Protein AF-A0A955D5A3-F1 (afdb_monomer)

Nearest PDB structures (foldseek):
  2y2x-assembly1_A  TM=4.684E-01  e=2.984E-01  Pseudomonas aeruginosa PAO1
  3jty-assembly1_A  TM=5.000E-01  e=1.597E+00  Pseudomonas protegens Pf-5
  3jty-assembly4_D  TM=4.275E-01  e=1.364E+00  Pseudomonas protegens Pf-5
  4fsp-assembly1_A  TM=4.765E-01  e=2.305E+00  Pseudomonas aeruginosa PAO1
  4frx-assembly2_B  TM=4.293E-01  e=2.075E+00  Pseudomonas aeruginosa PAO1

Mean predicted aligned error: 11.34 Å

Solvent-accessible surface area (backbone atoms only — not comparable to full-atom values): 7346 Å² total; per-residue (Å²): 142,87,82,88,82,86,84,81,80,81,79,77,77,78,76,71,74,76,77,67,68,67,75,43,78,47,81,45,79,37,64,55,96,87,38,85,30,36,38,36,39,41,35,39,40,63,48,97,86,51,36,35,40,40,38,37,44,36,41,40,49,49,74,61,81,95,67,46,46,49,38,38,38,36,37,40,37,32,25,34,86,86,69,51,63,44,36,37,39,40,37,39,35,49,75,57,42,36,39,39,38,41,38,41,49,53,100,89,49,76,50,78,48,80,48,74,45,50,80,75,58,83,82,73,125

Structure (mmCIF, N/CA/C/O backbone):
data_AF-A0A955D5A3-F1
#
_entry.id   AF-A0A955D5A3-F1
#
loop_
_atom_site.group_PDB
_atom_site.id
_atom_site.type_symbol
_atom_site.label_atom_id
_atom_site.label_alt_id
_atom_site.label_comp_id
_atom_site.label_asym_id
_atom_site.label_entity_id
_atom_site.label_seq_id
_atom_site.pdbx_PDB_ins_code
_atom_site.Cartn_x
_atom_site.Cartn_y
_atom_site.Cartn_z
_atom_site.occupancy
_atom_site.B_iso_or_equiv
_atom_site.auth_seq_id
_atom_site.auth_comp_id
_atom_site.auth_asym_id
_atom_site.auth_atom_id
_atom_site.pdbx_PDB_model_num
ATOM 1 N N . MET A 1 1 ? 63.105 34.719 -14.136 1.00 43.19 1 MET A N 1
ATOM 2 C CA . MET A 1 1 ? 61.700 35.169 -14.255 1.00 43.19 1 MET A CA 1
ATOM 3 C C . MET A 1 1 ? 60.991 34.327 -15.314 1.00 43.19 1 MET A C 1
ATOM 5 O O . MET A 1 1 ? 61.203 34.557 -16.492 1.00 43.19 1 MET A O 1
ATOM 9 N N . ARG A 1 2 ? 60.204 33.323 -14.909 1.00 39.00 2 ARG A N 1
ATOM 10 C CA . ARG A 1 2 ? 59.221 32.614 -15.751 1.00 39.00 2 ARG A CA 1
ATOM 11 C C . ARG A 1 2 ? 58.028 32.327 -14.840 1.00 39.00 2 ARG A C 1
ATOM 13 O O . ARG A 1 2 ? 58.139 31.506 -13.938 1.00 39.00 2 ARG A O 1
ATOM 20 N N . ARG A 1 3 ? 56.949 33.092 -14.998 1.00 44.50 3 ARG A N 1
ATOM 21 C CA . ARG A 1 3 ? 55.653 32.878 -14.340 1.00 44.50 3 ARG A CA 1
ATOM 22 C C . ARG A 1 3 ? 54.673 32.510 -15.463 1.00 44.50 3 ARG A C 1
ATOM 24 O O . ARG A 1 3 ? 54.657 33.201 -16.468 1.00 44.50 3 ARG A O 1
ATOM 31 N N . MET A 1 4 ? 54.090 31.313 -15.467 1.00 48.31 4 MET A N 1
ATOM 32 C CA . MET A 1 4 ? 52.943 30.883 -14.653 1.00 48.31 4 MET A CA 1
ATOM 33 C C . MET A 1 4 ? 51.659 31.065 -15.468 1.00 48.31 4 MET A C 1
ATOM 35 O O . MET A 1 4 ? 51.161 32.175 -15.608 1.00 48.31 4 MET A O 1
ATOM 39 N N . THR A 1 5 ? 51.127 29.969 -16.006 1.00 45.28 5 THR A N 1
ATOM 40 C CA . THR A 1 5 ? 49.700 29.853 -16.337 1.00 45.28 5 THR A CA 1
ATOM 41 C C . THR A 1 5 ? 49.349 28.370 -16.293 1.00 45.28 5 THR A C 1
ATOM 43 O O . THR A 1 5 ? 49.465 27.644 -17.274 1.00 45.28 5 THR A O 1
ATOM 46 N N . GLY A 1 6 ? 49.053 27.894 -15.083 1.00 44.38 6 GLY A N 1
ATOM 47 C CA . GLY A 1 6 ? 48.500 26.564 -14.866 1.00 44.38 6 GLY A CA 1
ATOM 48 C C . GLY A 1 6 ? 47.027 26.580 -15.249 1.00 44.38 6 GLY A C 1
ATOM 49 O O . GLY A 1 6 ? 46.261 27.376 -14.713 1.00 44.38 6 GLY A O 1
ATOM 50 N N . LEU A 1 7 ? 46.649 25.719 -16.187 1.00 45.56 7 LEU A N 1
ATOM 51 C CA . LEU A 1 7 ? 45.265 25.465 -16.552 1.00 45.56 7 LEU A CA 1
ATOM 52 C C . LEU A 1 7 ? 44.827 24.193 -15.815 1.00 45.56 7 LEU A C 1
ATOM 54 O O . LEU A 1 7 ? 45.020 23.085 -16.307 1.00 45.56 7 LEU A O 1
ATOM 58 N N . ILE A 1 8 ? 44.299 24.345 -14.600 1.00 46.38 8 ILE A N 1
ATOM 59 C CA . ILE A 1 8 ? 43.604 23.260 -13.899 1.00 46.38 8 ILE A CA 1
ATOM 60 C 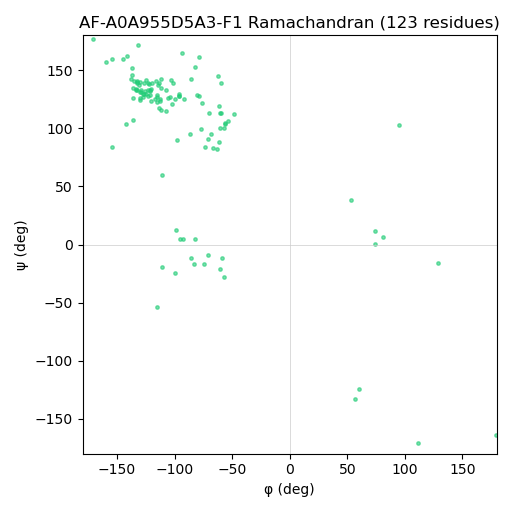C . ILE A 1 8 ? 42.148 23.320 -14.363 1.00 46.38 8 ILE A C 1
ATOM 62 O O . ILE A 1 8 ? 41.353 24.100 -13.846 1.00 46.38 8 ILE A O 1
ATOM 66 N N . ILE A 1 9 ? 41.810 22.524 -15.379 1.00 52.91 9 ILE A N 1
ATOM 67 C CA . ILE A 1 9 ? 40.415 22.217 -15.705 1.00 52.91 9 ILE A CA 1
ATOM 68 C C . ILE A 1 9 ? 39.960 21.186 -14.673 1.00 52.91 9 ILE A C 1
ATOM 70 O O . ILE A 1 9 ? 40.287 20.004 -14.759 1.00 52.91 9 ILE A O 1
ATOM 74 N N . GLY A 1 10 ? 39.258 21.667 -13.647 1.00 42.56 10 GLY A N 1
ATOM 75 C CA . GLY A 1 10 ? 38.552 20.829 -12.689 1.00 42.56 10 GLY A CA 1
ATOM 76 C C . GLY A 1 10 ? 37.373 20.152 -13.378 1.00 42.56 10 GLY A C 1
ATOM 77 O O . GLY A 1 10 ? 36.300 20.737 -13.491 1.00 42.56 10 GLY A O 1
ATOM 78 N N . LEU A 1 11 ? 37.578 18.921 -13.842 1.00 47.50 11 LEU A N 1
ATOM 79 C CA . LEU A 1 11 ? 36.500 18.028 -14.242 1.00 47.50 11 LEU A CA 1
ATOM 80 C C . LEU A 1 11 ? 35.810 17.522 -12.966 1.00 47.50 11 LEU A C 1
ATOM 82 O O . LEU A 1 11 ? 36.134 16.458 -12.442 1.00 47.50 11 LEU A O 1
ATOM 86 N N . VAL A 1 12 ? 34.875 18.314 -12.440 1.00 53.69 12 VAL A N 1
ATOM 87 C CA . VAL A 1 12 ? 33.888 17.833 -11.470 1.00 53.69 12 VAL A CA 1
ATOM 88 C C . VAL A 1 12 ? 32.930 16.940 -12.253 1.00 53.69 12 VAL A C 1
ATOM 90 O O . VAL A 1 12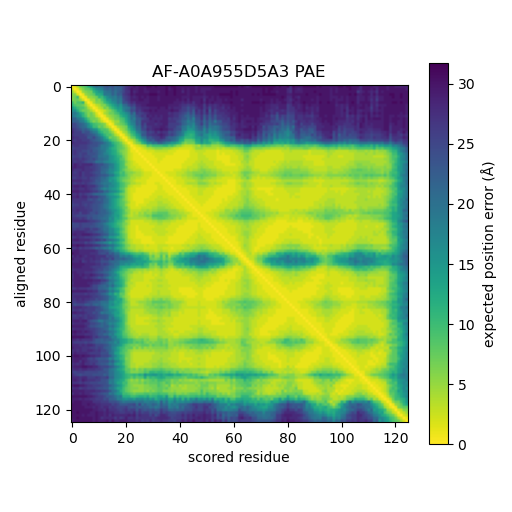 ? 31.967 17.406 -12.856 1.00 53.69 12 VAL A O 1
ATOM 93 N N . LEU A 1 13 ? 33.252 15.647 -12.307 1.00 50.25 13 LEU A N 1
ATOM 94 C CA . LEU A 1 13 ? 32.313 14.605 -12.698 1.00 50.25 13 LEU A CA 1
ATOM 95 C C . LEU A 1 13 ? 31.161 14.654 -11.696 1.00 50.25 13 LEU A C 1
ATOM 97 O O . LEU A 1 13 ? 31.285 14.186 -10.565 1.00 50.25 13 LEU A O 1
ATOM 101 N N . GLY A 1 14 ? 30.059 15.275 -12.113 1.00 49.97 14 GLY A N 1
ATOM 102 C CA . GLY A 1 14 ? 28.770 15.140 -11.461 1.00 49.97 14 GLY A CA 1
ATOM 103 C C . GLY A 1 14 ? 28.359 13.679 -11.528 1.00 49.97 14 GLY A C 1
ATOM 104 O O . GLY A 1 14 ? 27.698 13.256 -12.472 1.00 49.97 14 GLY A O 1
ATOM 105 N N . LEU A 1 15 ? 28.782 12.906 -10.529 1.00 50.75 15 LEU A N 1
ATOM 106 C CA . LEU A 1 15 ? 28.160 11.643 -10.183 1.00 50.75 15 LEU A CA 1
ATOM 107 C C . LEU A 1 15 ? 26.769 12.017 -9.666 1.00 50.75 15 LEU A C 1
ATOM 109 O O . LEU A 1 15 ? 26.558 12.226 -8.473 1.00 50.75 15 LEU A O 1
ATOM 113 N N . GLY A 1 16 ? 25.830 12.207 -10.594 1.00 44.78 16 GLY A N 1
ATOM 114 C CA . GLY A 1 16 ? 24.422 12.118 -10.267 1.00 44.78 16 GLY A CA 1
ATOM 115 C C . GLY A 1 16 ? 24.253 10.735 -9.671 1.00 44.78 16 GLY A C 1
ATOM 116 O O . GLY A 1 16 ? 24.363 9.744 -10.391 1.00 44.78 16 GLY A O 1
ATOM 117 N N . ALA A 1 17 ? 24.114 10.667 -8.348 1.00 50.09 17 ALA A N 1
ATOM 118 C CA . ALA A 1 17 ? 23.678 9.457 -7.692 1.00 50.09 17 ALA A CA 1
ATOM 119 C C . ALA A 1 17 ? 22.372 9.092 -8.389 1.00 50.09 17 ALA A C 1
ATOM 121 O O . ALA A 1 17 ? 21.373 9.796 -8.247 1.00 50.09 17 ALA A O 1
ATOM 122 N N . ALA A 1 18 ? 22.419 8.062 -9.233 1.00 50.41 18 ALA A N 1
ATOM 123 C CA . ALA A 1 18 ? 21.221 7.398 -9.684 1.00 50.41 18 ALA A CA 1
ATOM 124 C C . ALA A 1 18 ? 20.558 6.942 -8.391 1.00 50.41 18 ALA A C 1
ATOM 126 O O . ALA A 1 18 ? 21.038 5.998 -7.758 1.00 50.41 18 ALA A O 1
ATOM 127 N N . ALA A 1 19 ? 19.554 7.699 -7.952 1.00 48.41 19 ALA A N 1
ATOM 128 C CA . ALA A 1 19 ? 18.671 7.317 -6.876 1.00 48.41 19 ALA A CA 1
ATOM 129 C C . ALA A 1 19 ? 17.944 6.070 -7.378 1.00 48.41 19 ALA A C 1
ATOM 131 O O . ALA A 1 19 ? 16.875 6.145 -7.972 1.00 48.41 19 ALA A O 1
ATOM 132 N N . HIS A 1 20 ? 18.609 4.924 -7.246 1.00 53.38 20 HIS A N 1
ATOM 133 C CA . HIS A 1 20 ? 17.951 3.638 -7.234 1.00 53.38 20 HIS A CA 1
ATOM 134 C C . HIS A 1 20 ? 17.022 3.740 -6.038 1.00 53.38 20 HIS A C 1
ATOM 136 O O . HIS A 1 20 ? 17.513 3.962 -4.929 1.00 53.38 20 HIS A O 1
ATOM 142 N N . GLY A 1 21 ? 15.712 3.737 -6.295 1.00 58.94 21 GLY A N 1
ATOM 143 C CA . GLY A 1 21 ? 14.707 3.812 -5.244 1.00 58.94 21 GLY A CA 1
ATOM 144 C C . GLY A 1 21 ? 15.072 2.781 -4.191 1.00 58.94 21 GLY A C 1
ATOM 145 O O . GLY A 1 21 ? 15.120 1.590 -4.498 1.00 58.94 21 GLY A O 1
ATOM 146 N N . ALA A 1 22 ? 15.468 3.255 -3.011 1.00 66.31 22 ALA A N 1
ATOM 147 C CA . ALA A 1 22 ? 15.776 2.364 -1.914 1.00 66.31 22 ALA A CA 1
ATOM 148 C C . ALA A 1 22 ? 14.492 1.608 -1.576 1.00 66.31 22 ALA A C 1
ATOM 150 O O . ALA A 1 22 ? 13.400 2.168 -1.696 1.00 66.31 22 ALA A O 1
ATOM 151 N N . ASP A 1 23 ? 14.625 0.347 -1.174 1.00 86.00 23 ASP A N 1
ATOM 152 C CA . ASP A 1 23 ? 13.487 -0.367 -0.619 1.00 86.00 23 ASP A CA 1
ATOM 153 C C . ASP A 1 23 ? 13.021 0.408 0.619 1.00 86.00 23 ASP A C 1
ATOM 155 O O . ASP A 1 23 ? 13.748 0.546 1.608 1.00 86.00 23 ASP A O 1
ATOM 159 N N . GLU A 1 24 ? 11.828 0.978 0.526 1.00 91.62 24 GLU A N 1
ATOM 160 C CA . GLU A 1 24 ? 11.256 1.852 1.541 1.00 91.62 24 GLU A CA 1
ATOM 161 C C . GLU A 1 24 ? 9.961 1.234 2.042 1.00 91.62 24 GLU A C 1
ATOM 163 O O . GLU A 1 24 ? 9.166 0.698 1.270 1.00 91.62 24 GLU A O 1
ATOM 168 N N . GLU A 1 25 ? 9.755 1.303 3.355 1.00 96.38 25 GLU A N 1
ATOM 169 C CA . GLU A 1 25 ? 8.535 0.844 4.001 1.00 96.38 25 GLU A CA 1
ATOM 170 C C . GLU A 1 25 ? 8.090 1.872 5.036 1.00 96.38 25 GLU A C 1
ATOM 172 O O . GLU A 1 25 ? 8.841 2.260 5.939 1.00 96.38 25 GLU A O 1
ATOM 177 N N . HIS A 1 26 ? 6.841 2.301 4.917 1.00 97.50 26 HIS A N 1
ATOM 178 C CA . HIS A 1 26 ? 6.226 3.274 5.798 1.00 97.50 26 HIS A CA 1
ATOM 179 C C . HIS A 1 26 ? 4.989 2.682 6.455 1.00 97.50 26 HIS A C 1
ATOM 181 O O . HIS A 1 26 ? 4.116 2.125 5.797 1.00 97.50 26 HIS A O 1
ATOM 187 N N . TRP A 1 27 ? 4.901 2.849 7.773 1.00 98.19 27 TRP A N 1
ATOM 188 C CA . TRP A 1 27 ? 3.749 2.437 8.562 1.00 98.19 27 TRP A CA 1
ATOM 189 C C . TRP A 1 27 ? 3.014 3.647 9.105 1.00 98.19 27 TRP A C 1
ATOM 191 O O . TRP A 1 27 ? 3.601 4.553 9.700 1.00 98.19 27 TRP A O 1
ATOM 201 N N . TYR A 1 28 ? 1.698 3.605 8.974 1.00 97.88 28 TYR A N 1
ATOM 202 C CA . TYR A 1 28 ? 0.797 4.658 9.393 1.00 97.88 28 TYR A CA 1
ATOM 203 C C . TYR A 1 28 ? -0.246 4.094 10.346 1.00 97.88 28 TYR A C 1
ATOM 205 O O . TYR A 1 28 ? -0.771 2.993 10.171 1.00 97.88 28 TYR A O 1
ATOM 213 N N . VAL A 1 29 ? -0.590 4.883 11.360 1.00 97.81 29 VAL A N 1
ATOM 214 C CA . VAL A 1 29 ? -1.757 4.625 12.204 1.00 97.81 29 VAL A CA 1
ATOM 215 C C . VAL A 1 29 ? -2.914 5.449 11.665 1.00 97.81 29 VAL A C 1
ATOM 217 O O . VAL A 1 29 ? -2.799 6.664 11.522 1.00 97.81 29 VAL A O 1
ATOM 220 N N . ILE A 1 30 ? -4.048 4.800 11.418 1.00 96.06 30 ILE A N 1
ATOM 221 C CA . ILE A 1 30 ? -5.256 5.493 10.973 1.00 96.06 30 ILE A CA 1
ATOM 222 C C . ILE A 1 30 ? -6.078 5.868 12.199 1.00 96.06 30 ILE A C 1
ATOM 224 O O . ILE A 1 30 ? -6.436 5.006 13.011 1.00 96.06 30 ILE A O 1
ATOM 228 N N . LEU A 1 31 ? -6.394 7.156 12.317 1.00 95.12 31 LEU A N 1
ATOM 229 C CA . LEU A 1 31 ? -7.265 7.691 13.354 1.00 95.12 31 LEU A CA 1
ATOM 230 C C . LEU A 1 31 ? -8.617 8.088 12.754 1.00 95.12 31 LEU A C 1
ATOM 232 O O . LEU A 1 31 ? -8.671 8.804 11.759 1.00 95.12 31 LEU A O 1
ATOM 236 N N . LEU A 1 32 ? -9.711 7.691 13.401 1.00 91.06 32 LEU A N 1
ATOM 237 C CA . LEU A 1 32 ? -11.047 8.227 13.150 1.00 91.06 32 LEU A CA 1
ATOM 238 C C . LEU A 1 32 ? -11.515 8.959 14.403 1.00 91.06 32 LEU A C 1
ATOM 240 O O . LEU A 1 32 ? -11.560 8.379 15.485 1.00 91.06 32 LEU A O 1
ATOM 244 N N . GLN A 1 33 ? -11.846 10.245 14.265 1.00 90.31 33 GLN A N 1
ATOM 245 C CA . GLN A 1 33 ? -12.255 11.100 15.393 1.00 90.31 33 GLN A CA 1
ATOM 246 C C . GLN A 1 33 ? -11.240 11.078 16.557 1.00 90.31 33 GLN A C 1
ATOM 248 O O . GLN A 1 33 ? -11.606 11.032 17.729 1.00 90.31 33 GLN A O 1
ATOM 253 N N . GLY A 1 34 ? -9.944 11.050 16.228 1.00 92.06 34 GLY A N 1
ATOM 254 C CA . GLY A 1 34 ? -8.854 10.999 17.208 1.00 92.06 34 GLY A CA 1
ATOM 255 C C . GLY A 1 34 ? -8.657 9.642 17.894 1.00 92.06 34 GLY A C 1
ATOM 256 O O . GLY A 1 34 ? -7.765 9.517 18.725 1.00 92.06 34 GLY A O 1
ATOM 257 N N . GLN A 1 35 ? -9.450 8.622 17.556 1.00 91.81 35 GLN A N 1
ATOM 258 C CA . GLN A 1 35 ? -9.297 7.261 18.070 1.00 91.81 35 GLN A CA 1
ATOM 259 C C . GLN A 1 35 ? -8.644 6.365 17.025 1.00 91.81 35 GLN A C 1
ATOM 261 O O . GLN A 1 35 ? -8.952 6.463 15.838 1.00 91.81 35 GLN A O 1
ATOM 266 N N . LYS A 1 36 ? -7.760 5.461 17.460 1.00 94.31 36 LYS A N 1
ATOM 267 C CA . LYS A 1 36 ? -7.144 4.483 16.560 1.00 94.31 36 LYS A CA 1
ATOM 268 C C . LYS A 1 36 ? -8.220 3.595 15.945 1.00 94.31 36 LYS A C 1
ATOM 270 O O . LYS A 1 36 ? -8.916 2.871 16.652 1.00 94.31 36 LYS A O 1
ATOM 275 N N . ALA A 1 37 ? -8.306 3.643 14.626 1.00 94.69 37 ALA A N 1
ATOM 276 C CA . ALA A 1 37 ? -9.254 2.879 13.836 1.00 94.69 37 ALA A CA 1
ATOM 277 C C . ALA A 1 37 ? -8.565 1.796 13.001 1.00 94.69 37 ALA A C 1
ATOM 279 O O . ALA A 1 37 ? -9.213 0.838 12.589 1.00 94.69 37 ALA A O 1
ATOM 280 N N . GLY A 1 38 ? -7.258 1.915 12.763 1.00 96.06 38 GLY A N 1
ATOM 281 C CA . GLY A 1 38 ? -6.567 0.994 11.877 1.00 96.06 38 GLY A CA 1
ATOM 282 C C . GLY A 1 38 ? -5.087 1.280 11.703 1.00 96.06 38 GLY A C 1
ATOM 283 O O . GLY A 1 38 ? -4.476 2.027 12.476 1.00 96.06 38 GLY A O 1
ATOM 284 N N . TRP A 1 39 ? -4.532 0.674 10.665 1.00 98.19 39 TRP A N 1
ATOM 285 C CA . TRP A 1 39 ? -3.174 0.900 10.198 1.00 98.19 39 TRP A CA 1
ATOM 286 C C . TRP A 1 39 ? -3.116 0.802 8.675 1.00 98.19 39 TRP A C 1
ATOM 288 O O . TRP A 1 39 ? -4.001 0.221 8.043 1.00 98.19 39 TRP A O 1
ATOM 298 N N . MET A 1 40 ? -2.065 1.383 8.113 1.00 98.38 40 MET A N 1
ATOM 299 C CA . MET A 1 40 ? -1.697 1.249 6.713 1.00 98.38 40 MET A CA 1
ATOM 300 C C . MET A 1 40 ? -0.190 1.039 6.615 1.00 98.38 40 MET A C 1
ATOM 302 O O . MET A 1 40 ? 0.560 1.573 7.432 1.00 98.38 40 MET A O 1
ATOM 306 N N . MET A 1 41 ? 0.230 0.258 5.637 1.00 98.12 41 MET A N 1
ATOM 307 C CA . MET A 1 41 ? 1.610 0.084 5.231 1.00 98.12 41 MET A CA 1
ATOM 308 C C . MET A 1 41 ? 1.712 0.462 3.758 1.00 98.12 41 MET A C 1
ATOM 310 O O . MET A 1 41 ? 0.827 0.112 2.976 1.00 98.12 41 MET A O 1
ATOM 314 N N . GLU A 1 42 ? 2.774 1.171 3.408 1.00 97.62 42 GLU A N 1
ATOM 315 C CA . GLU A 1 42 ? 3.211 1.378 2.032 1.00 97.62 42 GLU A CA 1
ATOM 316 C C . GLU A 1 42 ? 4.631 0.840 1.903 1.00 97.62 42 GLU A C 1
ATOM 318 O O . GLU A 1 42 ? 5.473 1.129 2.754 1.00 97.62 42 GLU A O 1
ATOM 323 N N . ARG A 1 43 ? 4.896 0.058 0.858 1.00 97.00 43 ARG A N 1
ATOM 324 C CA . ARG A 1 43 ? 6.224 -0.473 0.559 1.00 97.00 43 ARG A CA 1
ATOM 325 C C . ARG A 1 43 ? 6.548 -0.256 -0.906 1.00 97.00 43 ARG A C 1
ATOM 327 O O . ARG A 1 43 ? 5.699 -0.483 -1.758 1.00 97.00 43 ARG A O 1
ATOM 334 N N . SER A 1 44 ? 7.779 0.131 -1.201 1.00 95.69 44 SER A N 1
ATOM 335 C CA . SER A 1 44 ? 8.318 0.133 -2.558 1.00 95.69 44 SER A CA 1
ATOM 336 C C . SER A 1 44 ? 9.541 -0.768 -2.609 1.00 95.69 44 SER A C 1
ATOM 338 O O . SER A 1 44 ? 10.384 -0.691 -1.718 1.00 95.69 44 SER A O 1
ATOM 340 N N . THR A 1 45 ? 9.630 -1.629 -3.620 1.00 95.38 45 THR A N 1
ATOM 341 C CA . THR A 1 45 ? 10.799 -2.491 -3.848 1.00 95.38 45 THR A C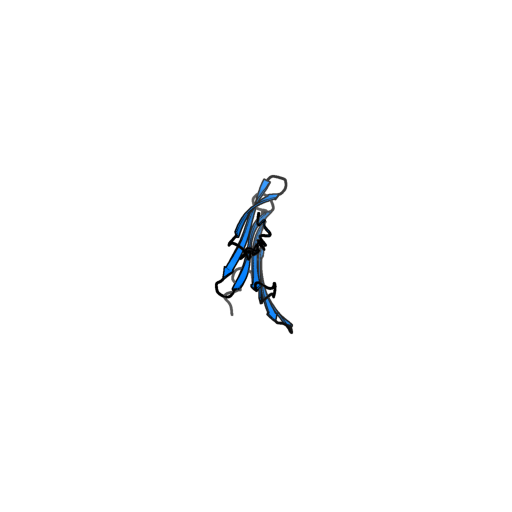A 1
ATOM 342 C C . THR A 1 45 ? 11.240 -2.435 -5.300 1.00 95.38 45 THR A C 1
ATOM 344 O O . THR A 1 45 ? 10.399 -2.416 -6.202 1.00 95.38 45 THR A O 1
ATOM 347 N N . THR A 1 46 ? 12.551 -2.429 -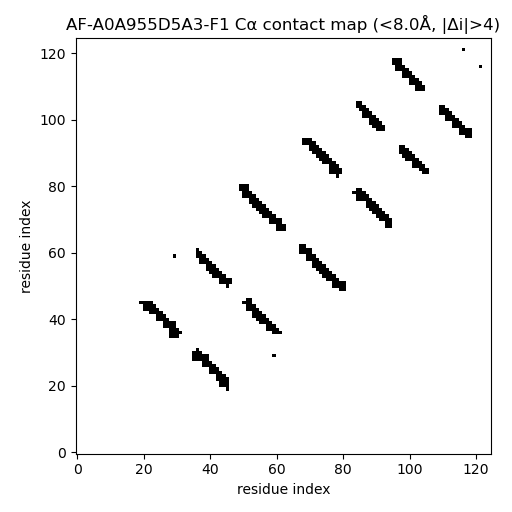5.541 1.00 94.00 46 THR A N 1
ATOM 348 C CA . THR A 1 46 ? 13.107 -2.507 -6.902 1.00 94.00 46 THR A CA 1
ATOM 349 C C . THR A 1 46 ? 13.733 -3.880 -7.130 1.00 94.00 46 THR A C 1
ATOM 351 O O . THR A 1 46 ? 14.716 -4.234 -6.487 1.00 94.00 46 THR A O 1
ATOM 354 N N . GLY A 1 47 ? 13.173 -4.661 -8.054 1.00 88.75 47 GLY A N 1
ATOM 355 C CA . GLY A 1 47 ? 13.683 -5.987 -8.405 1.00 88.75 47 GLY A CA 1
ATOM 356 C C . GLY A 1 47 ? 14.895 -5.947 -9.340 1.00 88.75 47 GLY A C 1
ATOM 357 O O . GLY A 1 47 ? 15.114 -4.976 -10.067 1.00 88.75 47 GLY A O 1
ATOM 358 N N . ASP A 1 48 ? 15.641 -7.055 -9.399 1.00 88.56 48 ASP A N 1
ATOM 359 C CA . ASP A 1 48 ? 16.797 -7.223 -10.301 1.00 88.56 48 ASP A CA 1
ATOM 360 C C . ASP A 1 48 ? 16.428 -7.100 -11.794 1.00 88.56 48 ASP A C 1
ATOM 362 O O . ASP A 1 48 ? 17.282 -6.830 -12.639 1.00 88.56 48 ASP A O 1
ATOM 366 N N . ASP A 1 49 ? 15.150 -7.291 -12.137 1.00 89.31 49 ASP A N 1
ATOM 367 C CA . ASP A 1 49 ? 14.613 -7.114 -13.490 1.00 89.31 49 ASP A CA 1
ATOM 368 C C . ASP A 1 49 ? 14.292 -5.646 -13.836 1.00 89.31 49 ASP A C 1
ATOM 370 O O . ASP A 1 49 ? 13.757 -5.363 -14.913 1.00 89.31 49 ASP A O 1
ATOM 374 N N . GLY A 1 50 ? 14.627 -4.712 -12.938 1.00 88.19 50 GLY A N 1
ATOM 375 C CA . GLY A 1 50 ? 14.418 -3.275 -13.097 1.00 88.19 50 GLY A CA 1
ATOM 376 C C . GLY A 1 50 ? 12.962 -2.837 -12.941 1.00 88.19 50 GLY A C 1
ATOM 377 O O . GLY A 1 50 ? 12.628 -1.702 -13.301 1.00 88.19 50 GLY A O 1
ATOM 378 N N . LYS A 1 51 ? 12.085 -3.723 -12.451 1.00 94.00 51 LYS A N 1
ATOM 379 C CA . LYS A 1 51 ? 10.716 -3.358 -12.094 1.00 94.00 51 LYS A CA 1
ATOM 380 C C . LYS A 1 51 ? 10.655 -2.817 -10.676 1.00 94.00 51 LYS A C 1
ATOM 382 O O . LYS A 1 51 ? 11.308 -3.330 -9.772 1.00 94.00 51 LYS A O 1
ATOM 387 N N . ILE A 1 52 ? 9.814 -1.813 -10.501 1.00 95.31 52 ILE A N 1
ATOM 388 C CA . ILE A 1 52 ? 9.477 -1.222 -9.216 1.00 95.31 52 ILE A CA 1
ATOM 389 C C . ILE A 1 52 ? 8.093 -1.740 -8.841 1.00 95.31 52 ILE A C 1
ATOM 391 O O . ILE A 1 52 ? 7.161 -1.644 -9.641 1.00 95.31 52 ILE A O 1
ATOM 395 N N . THR A 1 53 ? 7.974 -2.313 -7.647 1.00 96.56 53 THR A N 1
ATOM 396 C CA . THR A 1 53 ? 6.712 -2.797 -7.084 1.00 96.56 53 THR A CA 1
ATOM 397 C C . THR A 1 53 ? 6.333 -1.927 -5.897 1.00 96.56 53 THR A C 1
ATOM 399 O O . THR A 1 53 ? 7.041 -1.918 -4.892 1.00 96.56 53 THR A O 1
ATOM 402 N N . SER A 1 54 ? 5.213 -1.218 -6.011 1.00 97.12 54 SER A N 1
ATOM 403 C CA . SER A 1 54 ? 4.607 -0.448 -4.927 1.00 97.12 54 SER A CA 1
ATOM 404 C C . SER A 1 54 ? 3.424 -1.209 -4.341 1.00 97.12 54 SER A C 1
ATOM 406 O O . SER A 1 54 ? 2.454 -1.507 -5.038 1.00 97.12 54 SER A O 1
ATOM 408 N N . GLU A 1 55 ? 3.489 -1.506 -3.053 1.00 97.69 55 GLU A N 1
ATOM 409 C CA . GLU A 1 55 ? 2.469 -2.215 -2.297 1.00 97.69 55 GLU A CA 1
ATOM 410 C C . GLU A 1 55 ? 1.812 -1.276 -1.285 1.00 97.69 55 GLU A C 1
ATOM 412 O O . GLU A 1 55 ? 2.469 -0.457 -0.642 1.00 97.69 55 GLU A O 1
ATOM 417 N N . THR A 1 56 ? 0.508 -1.436 -1.095 1.00 97.75 56 THR A N 1
ATOM 418 C CA . THR A 1 56 ? -0.220 -0.841 0.027 1.00 97.75 56 THR A CA 1
ATOM 419 C C . THR A 1 56 ? -1.029 -1.930 0.708 1.00 97.75 56 THR A C 1
ATOM 421 O O . THR A 1 56 ? -1.740 -2.674 0.036 1.00 97.75 56 THR A O 1
ATOM 424 N N . GLU A 1 57 ? -0.980 -2.009 2.035 1.00 98.19 57 GLU A N 1
ATOM 425 C CA . GLU A 1 57 ? -1.928 -2.793 2.832 1.00 98.19 57 GLU A CA 1
ATOM 426 C C . GLU A 1 57 ? -2.577 -1.886 3.871 1.00 98.19 57 GLU A C 1
ATOM 428 O O . GLU A 1 57 ? -1.900 -1.179 4.608 1.00 98.19 57 GLU A O 1
ATOM 433 N N . MET A 1 58 ? -3.902 -1.910 3.954 1.00 97.94 58 MET A N 1
ATOM 434 C CA . MET A 1 58 ? -4.670 -1.133 4.912 1.00 97.94 58 MET A CA 1
ATOM 435 C C . MET A 1 58 ? -5.683 -2.023 5.618 1.00 97.94 58 MET A C 1
ATOM 437 O O . MET A 1 58 ? -6.409 -2.795 4.987 1.00 97.94 58 MET A O 1
ATOM 441 N N . ARG A 1 59 ? -5.798 -1.841 6.935 1.00 96.94 59 ARG A N 1
ATOM 442 C CA . ARG A 1 59 ? -6.887 -2.402 7.738 1.00 96.94 59 ARG A CA 1
ATOM 443 C C . ARG A 1 59 ? -7.507 -1.325 8.598 1.00 96.94 59 ARG A C 1
ATOM 445 O O . ARG A 1 59 ? -6.815 -0.668 9.373 1.00 96.94 59 ARG A O 1
ATOM 452 N N . LEU A 1 60 ? -8.820 -1.177 8.484 1.00 94.44 60 LEU A N 1
ATOM 453 C CA . LEU A 1 60 ? -9.599 -0.144 9.146 1.00 94.44 60 LEU A CA 1
ATOM 454 C C . LEU A 1 60 ? -10.873 -0.742 9.738 1.00 94.44 60 LEU A C 1
ATOM 456 O O . LEU A 1 60 ? -11.605 -1.465 9.069 1.00 94.44 60 LEU A O 1
ATOM 460 N N . LYS A 1 61 ? -11.182 -0.381 10.980 1.00 92.75 61 LYS A N 1
ATOM 461 C CA . LYS A 1 61 ? -12.431 -0.731 11.653 1.00 92.75 61 LYS A CA 1
ATOM 462 C C . LYS A 1 61 ? -13.267 0.523 11.884 1.00 92.75 61 LYS A C 1
ATOM 464 O O . LYS A 1 61 ? -12.816 1.467 12.531 1.00 92.75 61 LYS A O 1
ATOM 469 N N . ILE A 1 62 ? -14.498 0.521 11.380 1.00 89.31 62 ILE A N 1
ATOM 470 C CA . ILE A 1 62 ? -15.436 1.645 11.472 1.00 89.31 62 ILE A CA 1
ATOM 471 C C . ILE A 1 62 ? -16.632 1.226 12.326 1.00 89.31 62 ILE A C 1
ATOM 473 O O . ILE A 1 62 ? -17.270 0.219 12.043 1.00 89.31 62 ILE A O 1
ATOM 477 N N . GLY A 1 63 ? -16.965 2.007 13.356 1.00 83.81 63 GLY A N 1
ATOM 478 C CA . GLY A 1 63 ? -18.124 1.769 14.227 1.00 83.81 63 GLY A CA 1
ATOM 479 C C . GLY A 1 63 ? -17.752 1.368 15.657 1.00 83.81 63 GLY A C 1
ATOM 480 O O . GLY A 1 63 ? -16.598 1.467 16.071 1.00 83.81 63 GLY A O 1
ATOM 481 N N . ARG A 1 64 ? -18.753 0.955 16.446 1.00 75.19 64 ARG A N 1
ATOM 482 C CA . ARG A 1 64 ? -18.600 0.607 17.871 1.00 75.19 64 ARG A CA 1
ATOM 483 C C . ARG A 1 64 ? -19.222 -0.754 18.182 1.00 75.19 64 ARG A C 1
ATOM 485 O O . ARG A 1 64 ? -20.314 -1.063 17.711 1.00 75.19 64 ARG A O 1
ATOM 492 N N . GLY A 1 65 ? -18.548 -1.538 19.026 1.00 71.94 65 GLY A N 1
ATOM 493 C CA . GLY A 1 65 ? -19.056 -2.823 19.515 1.00 71.94 65 GLY A CA 1
ATOM 494 C C . GLY A 1 65 ? -19.411 -3.796 18.386 1.00 7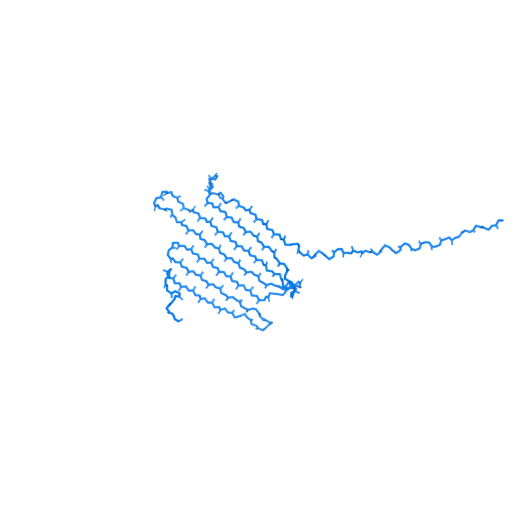1.94 65 GLY A C 1
ATOM 495 O O . GLY A 1 65 ? -18.637 -3.969 17.447 1.00 71.94 65 GLY A O 1
ATOM 496 N N . ALA A 1 66 ? -20.592 -4.410 18.479 1.00 70.44 66 ALA A N 1
ATOM 497 C CA . ALA A 1 66 ? -21.090 -5.400 17.521 1.00 70.44 66 ALA A CA 1
ATOM 498 C C . ALA A 1 66 ? -21.491 -4.822 16.147 1.00 70.44 66 ALA A C 1
ATOM 500 O O . ALA A 1 66 ? -21.756 -5.587 15.229 1.00 70.44 66 ALA A O 1
ATOM 501 N N . GLN A 1 67 ? -21.533 -3.494 15.986 1.00 78.50 67 GLN A N 1
ATOM 502 C CA . GLN A 1 67 ? -21.857 -2.833 14.711 1.00 78.50 67 GLN A CA 1
ATOM 503 C C . GLN A 1 67 ? -20.607 -2.371 13.951 1.00 78.50 67 GLN A C 1
ATOM 505 O O . GLN A 1 67 ? -20.694 -1.546 13.045 1.00 78.50 67 GLN A O 1
ATOM 510 N N . ALA A 1 68 ? -19.424 -2.829 14.360 1.00 83.25 68 ALA A N 1
ATOM 511 C CA . ALA A 1 68 ? -18.197 -2.429 13.702 1.00 83.25 68 ALA A CA 1
ATOM 512 C C . ALA A 1 68 ? -17.995 -3.200 12.390 1.00 83.25 68 ALA A C 1
ATOM 514 O O . ALA A 1 68 ? -18.008 -4.428 12.382 1.00 83.25 68 ALA A O 1
ATOM 515 N N . VAL A 1 69 ? -17.762 -2.469 11.304 1.00 88.25 69 VAL A N 1
ATOM 516 C CA . VAL A 1 69 ? -17.400 -3.012 9.993 1.00 88.25 69 VAL A CA 1
ATOM 517 C C . VAL A 1 69 ? -15.883 -2.969 9.860 1.00 88.25 69 VAL A C 1
ATOM 519 O O . VAL A 1 69 ? -15.267 -1.932 10.111 1.00 88.25 69 VAL A O 1
ATOM 522 N N . GLU A 1 70 ? -15.283 -4.091 9.474 1.00 91.06 70 GLU A N 1
ATOM 523 C CA . GLU A 1 70 ? -13.870 -4.159 9.106 1.00 91.06 70 GLU A CA 1
ATOM 524 C C . GLU A 1 70 ? -13.734 -4.041 7.587 1.00 91.06 70 GLU A C 1
ATOM 526 O O . GLU A 1 70 ? -14.409 -4.744 6.828 1.00 91.06 70 GLU A O 1
ATOM 531 N N . LEU A 1 71 ? -12.880 -3.114 7.170 1.00 92.94 71 LEU A N 1
ATOM 532 C CA . LEU A 1 71 ? -12.458 -2.897 5.799 1.00 92.94 71 LEU A CA 1
ATOM 533 C C . LEU A 1 71 ? -10.978 -3.267 5.716 1.00 92.94 71 LEU A C 1
ATOM 535 O O . LEU A 1 71 ? -10.158 -2.706 6.448 1.00 92.94 71 LEU A O 1
ATOM 539 N N . SER A 1 72 ? -10.632 -4.169 4.805 1.00 96.12 72 SER A N 1
ATOM 540 C CA . SER A 1 72 ? -9.249 -4.350 4.383 1.00 96.12 72 SER A CA 1
ATOM 541 C C . SER A 1 72 ? -9.099 -3.998 2.914 1.00 96.12 72 SER A C 1
ATOM 543 O O . SER A 1 72 ? -9.971 -4.268 2.086 1.00 96.12 72 SER A O 1
ATOM 545 N N . MET A 1 73 ? -7.991 -3.342 2.602 1.00 96.19 73 MET A N 1
ATOM 546 C CA . MET A 1 73 ? -7.614 -2.996 1.243 1.00 96.19 73 MET A CA 1
ATOM 547 C C . MET A 1 73 ? -6.158 -3.374 1.041 1.00 96.19 73 MET A C 1
ATOM 549 O O . MET A 1 73 ? -5.334 -3.197 1.932 1.00 96.19 73 MET A O 1
ATOM 553 N N . GLY A 1 74 ? -5.855 -3.907 -0.128 1.00 97.31 74 GLY A N 1
ATOM 554 C CA . GLY A 1 74 ? -4.504 -4.169 -0.572 1.00 97.31 74 GLY A CA 1
ATOM 555 C C . GLY A 1 74 ? -4.362 -3.717 -2.011 1.00 97.31 74 GLY A C 1
ATOM 556 O O . GLY A 1 74 ? -5.273 -3.929 -2.814 1.00 97.31 74 GLY A O 1
ATOM 557 N N . SER A 1 75 ? -3.236 -3.125 -2.359 1.00 97.31 75 SER A N 1
ATOM 558 C CA . SER A 1 75 ? -2.891 -2.884 -3.752 1.00 97.31 75 SER A CA 1
ATOM 559 C C . SER A 1 75 ? -1.443 -3.214 -4.022 1.00 97.31 75 SER A C 1
ATOM 561 O O . SER A 1 75 ? -0.603 -3.121 -3.138 1.00 97.31 75 SER A O 1
ATOM 563 N N . GLU A 1 76 ? -1.182 -3.593 -5.260 1.00 98.00 76 GLU A N 1
ATOM 564 C CA . GLU A 1 76 ? 0.152 -3.757 -5.810 1.00 98.00 76 GLU A CA 1
ATOM 565 C C . GLU A 1 76 ? 0.162 -3.060 -7.165 1.00 98.00 76 GLU A C 1
ATOM 567 O O . GLU A 1 76 ? -0.762 -3.230 -7.966 1.00 98.00 76 GLU A O 1
ATOM 572 N N . PHE A 1 77 ? 1.184 -2.260 -7.418 1.00 98.06 77 PHE A N 1
ATOM 573 C CA . PHE A 1 77 ? 1.420 -1.623 -8.697 1.00 98.06 77 PHE A CA 1
ATOM 574 C C . PHE A 1 77 ? 2.842 -1.922 -9.133 1.00 98.06 77 PHE A C 1
ATOM 576 O O . PHE A 1 77 ? 3.778 -1.736 -8.364 1.00 98.06 77 PHE A O 1
ATOM 583 N N . VAL A 1 78 ? 2.990 -2.393 -10.365 1.00 97.31 78 VAL A N 1
ATOM 584 C CA . VAL A 1 78 ? 4.289 -2.726 -10.937 1.00 97.31 78 VAL A CA 1
ATOM 585 C C . VAL A 1 78 ? 4.538 -1.817 -12.124 1.00 97.31 78 VAL A C 1
ATOM 587 O O . VAL A 1 78 ? 3.749 -1.796 -13.075 1.00 97.31 78 VAL A O 1
ATOM 590 N N . GLU A 1 79 ? 5.665 -1.123 -12.102 1.00 96.25 79 GLU A N 1
ATOM 591 C CA . GLU A 1 79 ? 6.152 -0.280 -13.189 1.00 96.25 79 GLU A CA 1
ATOM 592 C C . GLU A 1 79 ? 7.624 -0.557 -13.493 1.00 96.25 79 GLU A C 1
ATOM 594 O O . GLU A 1 79 ? 8.295 -1.323 -12.805 1.00 96.25 79 GLU A O 1
ATOM 599 N N . ARG A 1 80 ? 8.133 0.018 -14.578 1.00 93.62 80 ARG A N 1
ATOM 600 C CA . ARG A 1 80 ? 9.568 0.042 -14.882 1.00 93.62 80 ARG A CA 1
ATOM 601 C C . ARG A 1 80 ? 10.186 1.334 -14.359 1.00 93.62 80 ARG A C 1
ATOM 603 O O . ARG A 1 80 ? 9.479 2.309 -14.137 1.00 93.62 80 ARG A O 1
ATOM 610 N N . GLY A 1 81 ? 11.515 1.377 -14.270 1.00 89.88 81 GLY A N 1
ATOM 611 C CA . GLY A 1 81 ? 12.247 2.584 -13.858 1.00 89.88 81 GLY A CA 1
ATOM 612 C C . GLY A 1 81 ? 12.025 3.839 -14.723 1.00 89.88 81 GLY A C 1
ATOM 613 O O . GLY A 1 81 ? 12.411 4.926 -14.311 1.00 89.88 81 GLY A O 1
ATOM 614 N N . ASP A 1 82 ? 11.404 3.717 -15.900 1.00 91.38 82 ASP A N 1
ATOM 615 C CA . ASP A 1 82 ? 10.983 4.846 -16.743 1.00 91.38 82 ASP A CA 1
ATOM 616 C C . ASP A 1 82 ? 9.529 5.305 -16.492 1.00 91.38 82 ASP A C 1
ATOM 618 O O . ASP A 1 82 ? 9.027 6.173 -17.206 1.00 91.38 82 ASP A O 1
ATOM 622 N N . GLY A 1 83 ? 8.845 4.724 -15.500 1.00 90.06 83 GLY A N 1
ATOM 623 C CA . GLY A 1 83 ? 7.435 4.976 -15.183 1.00 90.06 83 GLY A CA 1
ATOM 624 C C . GLY A 1 83 ? 6.446 4.207 -16.066 1.00 90.06 83 GLY A C 1
ATOM 625 O O . GLY A 1 83 ? 5.236 4.425 -15.991 1.00 90.06 83 GLY A O 1
ATOM 626 N N . THR A 1 84 ? 6.915 3.302 -16.934 1.00 94.06 84 THR A N 1
ATOM 627 C CA . THR A 1 84 ? 6.016 2.479 -17.751 1.00 94.06 84 THR A CA 1
ATOM 628 C C . THR A 1 84 ? 5.289 1.459 -16.878 1.00 94.06 84 THR A C 1
ATOM 630 O O . THR A 1 84 ? 5.895 0.495 -16.404 1.00 94.06 84 THR A O 1
ATOM 633 N N . ALA A 1 85 ? 3.971 1.612 -16.747 1.00 95.00 85 ALA A N 1
ATOM 634 C CA . ALA A 1 85 ? 3.107 0.669 -16.039 1.00 95.00 85 ALA A CA 1
ATOM 635 C C . ALA A 1 85 ? 3.151 -0.747 -16.653 1.00 95.00 85 ALA A C 1
ATOM 637 O O . ALA A 1 85 ? 3.129 -0.920 -17.875 1.00 95.00 85 ALA A O 1
ATOM 638 N N . VAL A 1 86 ? 3.170 -1.774 -15.799 1.00 96.44 86 VAL A N 1
ATOM 639 C CA . VAL A 1 86 ? 3.190 -3.201 -16.173 1.00 96.44 86 VAL A CA 1
ATOM 640 C C . VAL A 1 86 ? 1.914 -3.896 -15.711 1.00 96.44 86 VAL A C 1
ATOM 642 O O . VAL A 1 86 ? 1.200 -4.495 -16.523 1.00 96.44 86 VAL A O 1
ATOM 645 N N . SER A 1 87 ? 1.588 -3.786 -14.424 1.00 97.38 87 SER A N 1
ATOM 646 C CA . SER A 1 87 ? 0.383 -4.385 -13.847 1.00 97.38 87 SER A CA 1
ATOM 647 C C . SER A 1 87 ? -0.092 -3.644 -12.608 1.00 97.38 87 SER A C 1
ATOM 649 O O . SER A 1 87 ? 0.673 -2.939 -11.960 1.00 97.38 87 SER A O 1
ATOM 651 N N . ALA A 1 88 ? -1.365 -3.834 -12.277 1.00 96.81 88 ALA A N 1
ATOM 652 C CA . ALA A 1 88 ? -1.928 -3.396 -11.010 1.00 96.81 88 ALA A CA 1
ATOM 653 C C . ALA A 1 88 ? -2.858 -4.475 -10.454 1.00 96.81 88 ALA A C 1
ATOM 655 O O . ALA A 1 88 ? -3.608 -5.099 -11.203 1.00 96.81 88 ALA A O 1
ATOM 656 N N . LEU A 1 89 ? -2.845 -4.663 -9.144 1.00 96.75 89 LEU A N 1
ATOM 657 C CA . LEU A 1 89 ? -3.764 -5.512 -8.405 1.00 96.75 89 LEU A CA 1
ATOM 658 C C . LEU A 1 89 ? -4.402 -4.662 -7.313 1.00 96.75 89 LEU A C 1
ATOM 660 O O . LEU A 1 89 ? -3.712 -3.968 -6.578 1.00 96.75 89 LEU A O 1
ATOM 664 N N . SER A 1 90 ? -5.719 -4.734 -7.182 1.00 96.31 90 SER A N 1
ATOM 665 C CA . SER A 1 90 ? -6.463 -4.139 -6.080 1.00 96.31 90 SER A CA 1
ATOM 666 C C . SER A 1 90 ? -7.334 -5.208 -5.443 1.00 96.31 90 SER A C 1
ATOM 668 O O . SER A 1 90 ? -8.050 -5.933 -6.130 1.00 96.31 90 SER A O 1
ATOM 670 N N . ARG A 1 91 ? -7.252 -5.322 -4.126 1.00 96.19 91 ARG A N 1
ATOM 671 C CA . ARG A 1 91 ? -8.014 -6.239 -3.288 1.00 96.19 91 ARG A CA 1
ATOM 672 C C . ARG A 1 91 ? -8.752 -5.400 -2.262 1.00 96.19 91 ARG A C 1
ATOM 674 O O . ARG A 1 91 ? -8.142 -4.599 -1.566 1.00 96.19 91 ARG A O 1
ATOM 681 N N . GLN A 1 92 ? -10.055 -5.588 -2.150 1.00 94.56 92 GLN A N 1
ATOM 682 C CA . GLN A 1 92 ? -10.883 -4.932 -1.151 1.00 94.56 92 GLN A CA 1
ATOM 683 C C . GLN A 1 92 ? -11.790 -5.971 -0.509 1.00 94.56 92 GLN A C 1
ATOM 685 O O . GLN A 1 92 ? -12.422 -6.764 -1.205 1.00 94.56 92 GLN A O 1
ATOM 690 N N . LYS A 1 93 ? -11.880 -5.945 0.817 1.00 92.38 93 LYS A N 1
ATOM 691 C CA . LYS A 1 93 ? -12.808 -6.770 1.582 1.00 92.38 93 LYS A CA 1
ATOM 692 C C . LYS A 1 93 ? -13.567 -5.906 2.571 1.00 92.38 93 LYS A C 1
ATOM 694 O O . LYS A 1 93 ? -12.966 -5.133 3.313 1.00 92.38 93 LYS A O 1
ATOM 699 N N . GLN A 1 94 ? -14.883 -6.061 2.591 1.00 90.31 94 GLN A N 1
ATOM 700 C CA . GLN A 1 94 ? -15.775 -5.392 3.527 1.00 90.31 94 GLN A CA 1
ATOM 701 C C . GLN A 1 94 ? -16.793 -6.405 4.052 1.00 90.31 94 GLN A C 1
ATOM 703 O O . GLN A 1 94 ? -17.714 -6.812 3.342 1.00 90.31 94 GLN A O 1
ATOM 708 N N . GLY A 1 95 ? -16.634 -6.816 5.311 1.00 85.12 95 GLY A N 1
ATOM 709 C CA . GLY A 1 95 ? -17.413 -7.931 5.855 1.00 85.12 95 GLY A CA 1
ATOM 710 C C . GLY A 1 95 ? -17.163 -9.219 5.061 1.00 85.12 95 GLY A C 1
ATOM 711 O O . GLY A 1 95 ? -16.014 -9.622 4.909 1.00 85.12 95 GLY A O 1
ATOM 712 N N . GLN A 1 96 ? -18.234 -9.837 4.553 1.00 83.00 96 GLN A N 1
ATOM 713 C CA . GLN A 1 96 ? -18.170 -11.049 3.719 1.00 83.00 96 GLN A CA 1
ATOM 714 C C . GLN A 1 96 ? -17.882 -10.753 2.241 1.00 83.00 96 GLN A C 1
ATOM 716 O O . GLN A 1 96 ? -17.496 -11.650 1.502 1.00 83.00 96 GLN A O 1
ATOM 721 N N . MET A 1 97 ? -18.061 -9.506 1.798 1.00 86.50 97 MET A N 1
ATOM 722 C CA . MET A 1 97 ? -17.871 -9.134 0.398 1.00 86.50 97 MET A CA 1
ATOM 723 C C . MET A 1 97 ? -16.388 -8.940 0.098 1.00 86.50 97 MET A C 1
ATOM 725 O O . MET A 1 97 ? -15.719 -8.148 0.768 1.00 86.50 97 MET A O 1
ATOM 729 N N . GLN A 1 98 ? -15.899 -9.592 -0.954 1.00 92.62 98 GLN A N 1
ATOM 730 C CA . GLN A 1 98 ? -14.552 -9.423 -1.481 1.00 92.62 98 GLN A CA 1
ATOM 731 C C . GLN A 1 98 ? -14.597 -9.021 -2.957 1.00 92.62 98 GLN A C 1
ATOM 733 O O . GLN A 1 98 ? -15.371 -9.541 -3.760 1.00 92.62 98 GLN A O 1
ATOM 738 N N . MET A 1 99 ? -13.725 -8.090 -3.322 1.00 93.38 99 MET A N 1
ATOM 739 C CA . MET A 1 99 ? -13.486 -7.676 -4.695 1.00 93.38 99 MET A CA 1
ATOM 740 C C . MET A 1 99 ? -11.987 -7.711 -4.970 1.00 93.38 99 MET A C 1
ATOM 742 O O . MET A 1 99 ? -11.190 -7.176 -4.204 1.00 93.38 99 MET A O 1
ATOM 746 N N . THR A 1 100 ? -11.611 -8.339 -6.076 1.00 94.25 100 THR A N 1
ATOM 747 C CA . THR A 1 100 ? -10.256 -8.327 -6.616 1.00 94.25 100 THR A CA 1
ATOM 748 C C . THR A 1 100 ? -10.305 -7.810 -8.040 1.00 94.25 100 THR A C 1
ATOM 750 O O . THR A 1 100 ? -11.143 -8.227 -8.841 1.00 94.25 100 THR A O 1
ATOM 753 N N . ARG A 1 101 ? -9.409 -6.887 -8.361 1.00 95.19 101 ARG A N 1
ATOM 754 C CA . ARG A 1 101 ? -9.281 -6.315 -9.687 1.00 95.19 101 ARG A CA 1
ATOM 755 C C . ARG A 1 101 ? -7.831 -6.363 -10.126 1.00 95.19 101 ARG A C 1
ATOM 757 O O . ARG A 1 101 ? -6.961 -5.839 -9.441 1.00 95.19 101 ARG A O 1
ATOM 764 N N . GLU A 1 102 ? -7.597 -6.982 -11.267 1.00 96.31 102 GLU A N 1
ATOM 765 C CA . GLU A 1 102 ? -6.287 -7.135 -11.883 1.00 96.31 102 GLU A CA 1
ATOM 766 C C . GLU A 1 102 ? -6.251 -6.360 -13.194 1.00 96.31 102 GLU A C 1
ATOM 768 O O . GLU A 1 102 ? -7.178 -6.433 -14.004 1.00 96.31 102 GLU A O 1
ATOM 773 N N . TYR A 1 103 ? -5.147 -5.666 -13.425 1.00 95.25 103 TYR A N 1
ATOM 774 C CA . TYR A 1 103 ? -4.869 -4.947 -14.652 1.00 95.25 103 TYR A CA 1
ATOM 775 C C . TYR A 1 103 ? -3.522 -5.378 -15.213 1.00 95.25 103 TYR A C 1
ATOM 777 O O . TYR A 1 103 ? -2.540 -5.514 -14.480 1.00 95.25 103 TYR A O 1
ATOM 785 N N . LYS A 1 104 ? -3.466 -5.538 -16.533 1.00 95.69 104 LYS A N 1
ATOM 786 C CA . LYS A 1 104 ? -2.220 -5.662 -17.292 1.00 95.69 104 LYS A CA 1
ATOM 787 C C . LYS A 1 104 ? -2.159 -4.556 -18.328 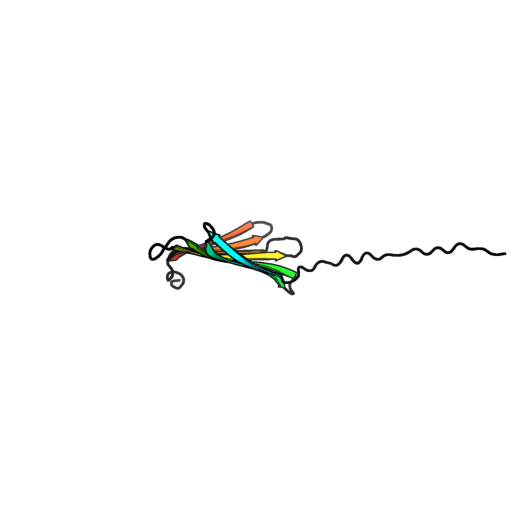1.00 95.69 104 LYS A C 1
ATOM 789 O O . LYS A 1 104 ? -3.098 -4.381 -19.109 1.00 95.69 104 LYS A O 1
ATOM 794 N N . PHE A 1 105 ? -1.047 -3.837 -18.338 1.00 94.25 105 PHE A N 1
ATOM 795 C CA . PHE A 1 105 ? -0.834 -2.700 -19.218 1.00 94.25 105 PHE A CA 1
ATOM 796 C C . PHE A 1 105 ? 0.041 -3.105 -20.403 1.00 94.25 105 PHE A C 1
ATOM 798 O O . PHE A 1 105 ? 1.007 -3.858 -20.278 1.00 94.25 105 PHE A O 1
ATOM 805 N N . SER A 1 106 ? -0.320 -2.606 -21.578 1.00 91.31 106 SER A N 1
ATOM 806 C CA . SER A 1 106 ? 0.472 -2.699 -22.800 1.00 91.31 106 SER A CA 1
ATOM 807 C C . SER A 1 106 ? 0.338 -1.385 -23.574 1.00 91.31 106 SER A C 1
ATOM 809 O O . SER A 1 106 ? -0.621 -0.651 -23.328 1.00 91.31 106 SER A O 1
ATOM 811 N N . PRO A 1 107 ? 1.233 -1.089 -24.531 1.00 88.25 107 PRO A N 1
ATOM 812 C CA . PRO A 1 107 ? 1.161 0.153 -25.303 1.00 88.25 107 PRO A CA 1
ATOM 813 C C . PRO A 1 107 ? -0.168 0.357 -26.048 1.00 88.25 107 PRO A C 1
ATOM 815 O O . PRO A 1 107 ? -0.578 1.488 -26.281 1.00 88.25 107 PRO A O 1
ATOM 818 N N . GLU A 1 108 ? -0.844 -0.732 -26.421 1.00 91.75 108 GLU A N 1
ATOM 819 C CA . GLU A 1 108 ? -2.051 -0.689 -27.255 1.00 91.75 108 GL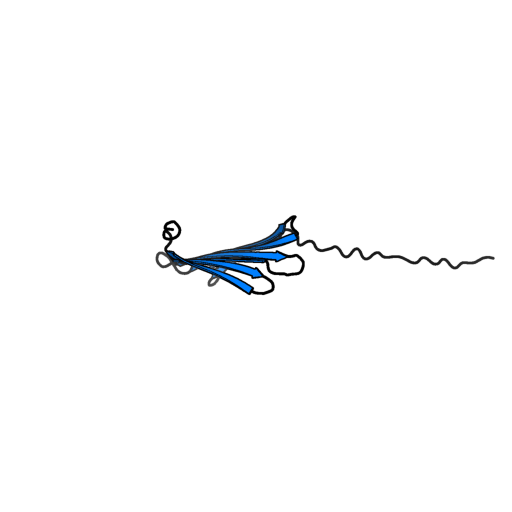U A CA 1
ATOM 820 C C . GLU A 1 108 ? -3.349 -0.810 -26.450 1.00 91.75 108 GLU A C 1
ATOM 822 O O . GLU A 1 108 ? -4.410 -0.398 -26.916 1.00 91.75 108 GLU A O 1
ATOM 827 N N . LYS A 1 109 ? -3.296 -1.423 -25.262 1.00 89.25 109 LYS A N 1
ATOM 828 C CA . LYS A 1 109 ? -4.493 -1.748 -24.480 1.00 89.25 109 LYS A CA 1
ATOM 829 C C . LYS A 1 109 ? -4.207 -1.978 -23.004 1.00 89.25 109 LYS A C 1
ATOM 831 O O . LYS A 1 109 ? -3.123 -2.422 -22.616 1.00 89.25 109 LYS A O 1
ATOM 836 N N . VAL A 1 110 ? -5.255 -1.797 -22.211 1.00 92.56 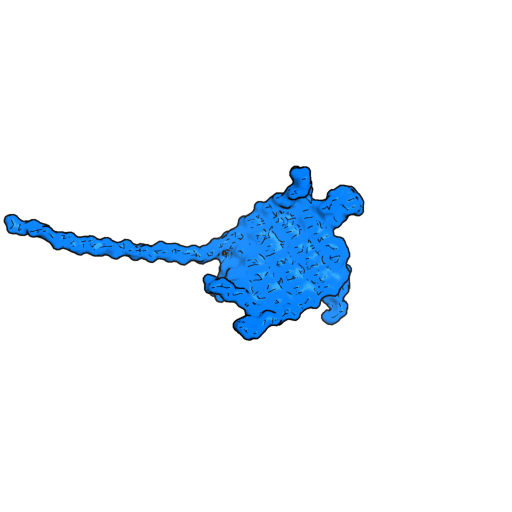110 VAL A N 1
ATOM 837 C CA . VAL A 1 110 ? -5.342 -2.249 -20.822 1.00 92.56 110 VAL A CA 1
ATOM 838 C C . VAL A 1 110 ? -6.264 -3.461 -20.783 1.00 92.56 110 VAL A C 1
ATOM 840 O O . VAL A 1 110 ? -7.380 -3.407 -21.297 1.00 92.56 110 VAL A O 1
ATOM 843 N N . ILE A 1 111 ? -5.789 -4.567 -20.214 1.00 92.00 111 ILE A N 1
ATOM 844 C CA . ILE A 1 111 ? -6.616 -5.748 -19.953 1.00 92.00 111 ILE A CA 1
ATOM 845 C C . ILE A 1 111 ? -7.011 -5.711 -18.485 1.00 92.00 111 ILE A C 1
ATOM 847 O O . ILE A 1 111 ? -6.141 -5.653 -17.620 1.00 92.00 111 ILE A O 1
ATOM 851 N N . GLU A 1 112 ? -8.310 -5.776 -18.224 1.00 93.62 112 GLU A N 1
ATOM 852 C CA . GLU A 1 112 ? -8.878 -5.784 -16.883 1.00 93.62 112 GLU A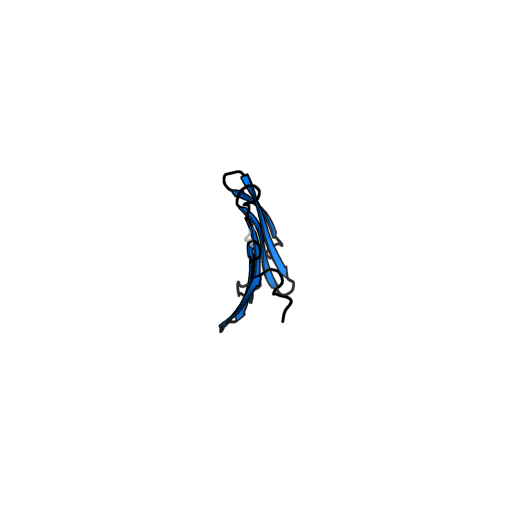 CA 1
ATOM 853 C C . GLU A 1 112 ? -9.552 -7.128 -16.599 1.00 93.62 112 GLU A C 1
ATOM 855 O O . GLU A 1 112 ? -10.266 -7.678 -17.443 1.00 93.62 112 GLU A O 1
ATOM 860 N N . ARG A 1 113 ? -9.357 -7.635 -15.383 1.00 90.88 113 ARG A N 1
ATOM 861 C CA . ARG A 1 113 ? -10.105 -8.758 -14.825 1.00 90.88 113 ARG A CA 1
ATOM 862 C C . ARG A 1 113 ? -10.670 -8.354 -13.472 1.00 90.88 113 ARG A C 1
ATOM 864 O O . ARG A 1 113 ? -9.932 -7.927 -12.589 1.00 90.88 113 ARG A O 1
ATOM 871 N N . VAL A 1 114 ? -11.977 -8.530 -13.302 1.00 90.56 114 VAL A N 1
ATOM 872 C CA . VAL A 1 114 ? -12.681 -8.269 -12.042 1.00 90.56 114 VAL A CA 1
ATOM 873 C C . VAL A 1 114 ? -13.232 -9.585 -11.514 1.00 90.56 114 VAL A C 1
ATOM 875 O O . VAL A 1 114 ? -13.916 -10.310 -12.234 1.00 90.56 114 VAL A O 1
ATOM 878 N N . VAL A 1 115 ? -12.946 -9.881 -10.252 1.00 88.31 115 VAL A N 1
ATOM 879 C CA . VAL A 1 115 ? -13.557 -10.971 -9.493 1.00 88.31 115 VAL A CA 1
ATOM 880 C C . VAL A 1 115 ? -14.242 -10.347 -8.287 1.00 88.31 115 VAL A C 1
ATOM 882 O O . VAL A 1 115 ? -13.608 -9.642 -7.506 1.00 88.31 115 VAL A O 1
ATOM 885 N N . GLN A 1 116 ? -15.538 -10.584 -8.139 1.00 85.94 116 GLN A N 1
ATOM 886 C CA . GLN A 1 116 ? -16.320 -10.119 -7.002 1.00 85.94 116 GLN A CA 1
ATOM 887 C C . GLN A 1 116 ? -17.159 -11.283 -6.492 1.00 85.94 116 GLN A C 1
ATOM 889 O O . GLN A 1 116 ? -17.796 -11.965 -7.291 1.00 85.94 116 GLN A O 1
ATOM 894 N N . GLY A 1 117 ? -17.154 -11.498 -5.181 1.00 80.06 117 GLY A N 1
ATOM 895 C CA . GLY A 1 117 ? -17.890 -12.589 -4.556 1.00 80.06 117 GLY A CA 1
ATOM 896 C C . GLY A 1 117 ? -17.894 -12.483 -3.039 1.00 80.06 117 GLY A C 1
ATOM 897 O O . GLY A 1 117 ? -17.286 -11.577 -2.462 1.00 80.06 117 GLY A O 1
ATOM 898 N N . GLU A 1 118 ? -18.598 -13.407 -2.399 1.00 73.06 118 GLU A N 1
ATOM 899 C CA . GLU A 1 118 ? -18.510 -13.603 -0.955 1.00 73.06 118 GLU A CA 1
ATOM 900 C C . GLU A 1 118 ? -17.288 -14.472 -0.613 1.00 73.06 118 GLU A C 1
ATOM 902 O O . GLU A 1 118 ? -16.818 -15.270 -1.430 1.00 73.06 118 GLU A O 1
ATOM 907 N N . GLU A 1 119 ? -16.741 -14.296 0.589 1.00 57.28 119 GLU A N 1
ATOM 908 C CA . GLU A 1 119 ? -15.644 -15.107 1.119 1.00 57.28 119 GLU A CA 1
ATOM 909 C C . GLU A 1 119 ? -16.036 -16.600 1.108 1.00 57.28 119 GLU A C 1
ATOM 911 O O . GLU A 1 119 ? -16.846 -17.051 1.914 1.00 57.28 119 GLU A O 1
ATOM 916 N N . GLY A 1 120 ? -15.490 -17.355 0.146 1.00 54.84 120 GLY A N 1
ATOM 917 C CA . GLY A 1 120 ? -15.805 -18.772 -0.093 1.00 54.84 120 GLY A CA 1
ATOM 918 C C . GLY A 1 120 ? -16.171 -19.123 -1.541 1.00 54.84 120 GLY A C 1
ATOM 919 O O . GLY A 1 120 ? -16.098 -20.290 -1.909 1.00 54.84 120 GLY A O 1
ATOM 920 N N . ASP A 1 121 ? -16.493 -18.139 -2.387 1.00 53.94 121 ASP A N 1
ATOM 921 C CA . ASP A 1 121 ? -16.885 -18.383 -3.790 1.00 53.94 121 ASP A CA 1
ATOM 922 C C . ASP A 1 121 ? -15.673 -18.489 -4.749 1.00 53.94 121 ASP A C 1
ATOM 924 O O . ASP A 1 121 ? -15.791 -18.912 -5.897 1.00 53.94 121 ASP A O 1
ATOM 928 N N . ALA A 1 122 ? -14.472 -18.129 -4.274 1.00 48.81 122 ALA A N 1
ATOM 929 C CA . ALA A 1 122 ? -13.237 -18.141 -5.066 1.00 48.81 122 ALA A CA 1
ATOM 930 C C . ALA A 1 122 ? -12.657 -19.550 -5.325 1.00 48.81 122 ALA A C 1
ATOM 932 O O . ALA A 1 122 ? -11.855 -19.693 -6.245 1.00 48.81 122 ALA A O 1
ATOM 933 N N . ASP A 1 123 ? -13.085 -20.571 -4.572 1.00 42.12 123 ASP A N 1
ATOM 934 C CA . ASP A 1 123 ? -12.647 -21.974 -4.727 1.00 42.12 123 ASP A CA 1
ATOM 935 C C . ASP A 1 123 ? -13.599 -22.823 -5.594 1.00 42.12 123 ASP A C 1
ATOM 937 O O . ASP A 1 123 ? -13.405 -24.029 -5.755 1.00 42.12 123 ASP A O 1
ATOM 941 N N . ALA A 1 124 ? -14.630 -22.215 -6.187 1.00 40.94 124 ALA A N 1
ATOM 942 C CA . ALA A 1 124 ? -15.602 -22.903 -7.031 1.00 40.94 124 ALA A CA 1
ATOM 943 C C . ALA A 1 124 ? -15.472 -22.497 -8.509 1.00 40.94 124 ALA A C 1
ATOM 945 O O . ALA A 1 124 ? -16.427 -21.964 -9.074 1.00 40.94 124 ALA A O 1
ATOM 946 N N . ARG A 1 125 ? -14.309 -22.723 -9.144 1.00 34.66 125 ARG A N 1
ATOM 947 C CA . ARG A 1 125 ? -14.162 -22.806 -10.618 1.00 34.66 125 ARG A CA 1
ATOM 948 C C . ARG A 1 125 ? -12.808 -23.336 -11.071 1.00 34.66 125 ARG A C 1
ATOM 950 O O . ARG A 1 125 ? -11.788 -22.686 -10.762 1.00 34.66 125 ARG A O 1
#

pLDDT: mean 82.2, std 19.44, range [34.66, 98.38]

Sequence (125 aa):
MRRMTGLIIGLVLGLGAAAHGADEEHWYVILLQGQKAGWMMERSTTGDDGKITSETEMRLKIGRGAQAVELSMGSEFVERGDGTAVSALSRQKQGQMQMTREYKFSPEKVIERVVQGEEGDADAR

Secondary structure (DSSP, 8-state):
-----------------------EEEEEEEEETTEEEEEEEEEEEE-TTSEEEEEEEEEEEESSGGGPEEEEEEEEEEEETTS-EEEEEEEEEETTEEEEEEEEE-SS-EEEEEEEEETTGGG--

Foldseek 3Di:
DDDDDDDPPPPPPPPPPPCPPPFDKDKDFDDDPNHGFWIKMWTWDQDPVQKIKIKMWIWGWDDDDPPIKIKIKIKIWIAGPVRHTAKIWIWIDIPQKIKIKIWGDDPVDIDIDIDIDGDPCVPPD

Radius of gyration: 24.48 Å; Cα contacts (8 Å, |Δi|>4): 235; chains: 1; bounding box: 84×58×47 Å